Protein AF-M3V873-F1 (afdb_monomer_lite)

Secondary structure (DSSP, 8-state):
-HHHHHHHHHHHHHT-----HHHHHHHHHHHHHHHHHH---THHHHHHHTT-----HHHHHHHHHHHH-

Foldseek 3Di:
DVVVVVVVVVVVVVVPPDQDPVNVVVLVVLQVVLCVVLVDDPVQVVCVVVVRHDPDPSVVSSVVSSVVD

Sequence (69 aa):
MKYLFLVIVSLLLAVQGEVSKEELEKLKEIHDTCLTESGVDQSMPEKAFKGEFTDDPKFKEHLLCFHKK

Radius of gyration: 17.85 Å; chains: 1; bounding box: 35×46×25 Å

InterPro domains:
  IPR006170 Pheromone/general odorant binding protein [PF01395] (18-69)
  IPR036728 Pheromone/general odorant binding protein superfamily [G3DSA:1.10.238.20] (13-69)
  IPR036728 Pheromone/general odorant binding protein superfamily [SSF47565] (23-69)

Structure (mmCIF, N/CA/C/O backbone):
data_AF-M3V873-F1
#
_entry.id   AF-M3V873-F1
#
loop_
_atom_site.group_PDB
_atom_site.id
_atom_site.type_symbol
_atom_site.label_atom_id
_atom_site.label_alt_id
_atom_site.label_comp_id
_atom_site.label_asym_id
_atom_site.label_entity_id
_atom_site.label_seq_id
_atom_site.pdbx_PDB_ins_code
_atom_site.Cartn_x
_atom_site.Cartn_y
_atom_site.Cartn_z
_atom_site.occupancy
_atom_site.B_iso_or_equiv
_atom_site.auth_seq_id
_atom_site.auth_comp_id
_atom_site.auth_asym_id
_atom_site.auth_atom_id
_atom_site.pdbx_PDB_model_num
ATOM 1 N N . MET A 1 1 ? 20.958 33.801 -18.406 1.00 61.62 1 MET A N 1
ATOM 2 C CA . MET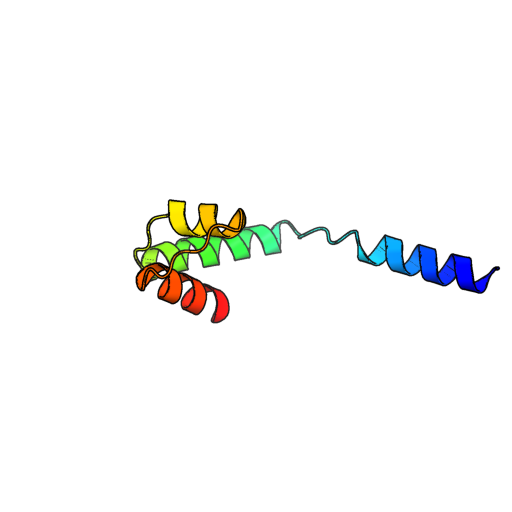 A 1 1 ? 21.483 33.044 -17.245 1.00 61.62 1 MET A CA 1
ATOM 3 C C . MET A 1 1 ? 20.658 33.198 -15.967 1.00 61.62 1 MET A C 1
ATOM 5 O O . MET A 1 1 ? 20.304 32.173 -15.407 1.00 61.62 1 MET A O 1
ATOM 9 N N . LYS A 1 2 ? 20.281 34.411 -15.519 1.00 68.19 2 LYS A N 1
ATOM 10 C CA . LYS A 1 2 ? 19.543 34.597 -14.245 1.00 68.19 2 LYS A CA 1
ATOM 11 C C . LYS A 1 2 ? 18.170 33.895 -14.182 1.00 68.19 2 LYS A C 1
ATOM 13 O O . LYS A 1 2 ? 17.880 33.227 -13.200 1.00 68.19 2 LYS A O 1
ATOM 18 N N . TYR A 1 3 ? 17.369 33.976 -15.246 1.00 79.19 3 TYR A N 1
ATOM 19 C CA . TYR A 1 3 ? 16.058 33.305 -15.307 1.00 79.19 3 TYR A CA 1
ATOM 20 C C . TYR A 1 3 ? 16.160 31.786 -15.488 1.00 79.19 3 TYR A C 1
ATOM 22 O O . TYR A 1 3 ? 15.336 31.045 -14.972 1.00 79.19 3 TYR A O 1
ATOM 30 N N . LEU A 1 4 ? 17.215 31.323 -16.163 1.00 80.94 4 LEU A N 1
ATOM 31 C CA . LEU A 1 4 ? 17.493 29.899 -16.369 1.00 80.94 4 LEU A CA 1
ATOM 32 C C . LEU A 1 4 ? 17.788 29.206 -15.029 1.00 80.94 4 LEU A C 1
ATOM 34 O O . LEU A 1 4 ? 17.267 28.133 -14.754 1.00 80.94 4 LEU A O 1
ATOM 38 N N . PHE A 1 5 ? 18.539 29.879 -14.156 1.00 82.75 5 PHE A N 1
ATOM 39 C CA . PHE A 1 5 ? 18.805 29.414 -12.796 1.00 82.75 5 PHE A CA 1
ATOM 40 C C . PHE A 1 5 ? 17.527 29.351 -11.939 1.00 82.75 5 PHE A C 1
ATOM 42 O O . PHE A 1 5 ? 17.322 28.391 -11.205 1.00 82.75 5 PHE A O 1
ATOM 49 N N . LEU A 1 6 ? 16.632 30.335 -12.081 1.00 82.94 6 LEU A N 1
ATOM 50 C CA . LEU A 1 6 ? 15.360 30.393 -11.349 1.00 82.94 6 LEU A CA 1
ATOM 51 C C . LEU A 1 6 ? 14.404 29.246 -11.731 1.00 82.94 6 LEU A C 1
ATOM 53 O O . LEU A 1 6 ? 13.750 28.665 -10.864 1.00 82.94 6 LEU A O 1
ATOM 57 N N . VAL A 1 7 ? 14.360 28.889 -13.018 1.00 85.62 7 VAL A N 1
ATOM 58 C CA . VAL A 1 7 ? 13.567 27.754 -13.523 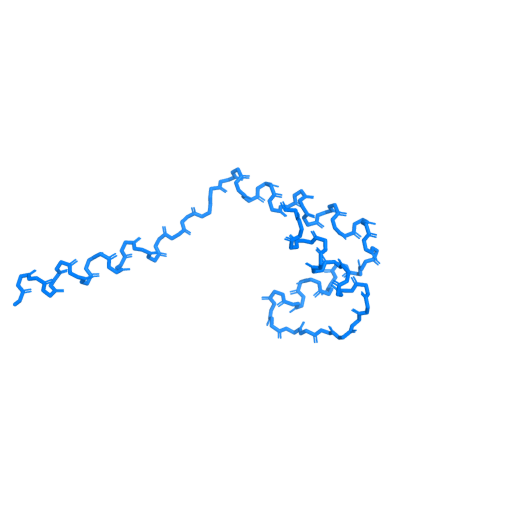1.00 85.62 7 VAL A CA 1
ATOM 59 C C . VAL A 1 7 ? 14.118 26.426 -13.002 1.00 85.62 7 VAL A C 1
ATOM 61 O O . VAL A 1 7 ? 13.348 25.588 -12.541 1.00 85.62 7 VAL A O 1
ATOM 64 N N . ILE A 1 8 ? 15.444 26.252 -13.003 1.00 84.56 8 ILE A N 1
ATOM 65 C CA . ILE A 1 8 ? 16.093 25.028 -12.508 1.00 84.56 8 ILE A CA 1
ATOM 66 C C . ILE A 1 8 ? 15.848 24.843 -11.004 1.00 84.56 8 ILE A C 1
ATOM 68 O O . ILE A 1 8 ? 15.486 23.752 -10.574 1.00 84.56 8 ILE A O 1
ATOM 72 N N . VAL A 1 9 ? 15.975 25.906 -10.204 1.00 83.81 9 VAL A N 1
ATOM 73 C CA . VAL A 1 9 ? 15.706 25.853 -8.755 1.00 83.81 9 VAL A CA 1
ATOM 74 C C . VAL A 1 9 ? 14.239 25.523 -8.464 1.00 83.81 9 VAL A C 1
ATOM 76 O O . VAL A 1 9 ? 13.962 24.710 -7.587 1.00 83.81 9 VAL A O 1
ATOM 79 N N . SER A 1 10 ? 13.302 26.090 -9.227 1.00 78.25 10 SER A N 1
ATOM 80 C CA . SER A 1 10 ? 11.870 25.795 -9.063 1.00 78.25 10 SER A CA 1
ATOM 81 C C . SER A 1 10 ? 11.542 24.332 -9.390 1.00 78.25 10 SER A C 1
ATOM 83 O O . SER A 1 10 ? 10.745 23.714 -8.690 1.00 78.25 10 SER A O 1
ATOM 85 N N . LEU A 1 11 ? 12.197 23.751 -10.404 1.00 78.69 11 LEU A N 1
ATOM 86 C CA . LEU A 1 11 ? 12.056 22.329 -10.734 1.00 78.69 11 LEU A CA 1
ATOM 87 C C . LEU A 1 11 ? 12.590 21.414 -9.622 1.00 78.69 11 LEU A C 1
ATOM 89 O O . LEU A 1 11 ? 11.970 20.403 -9.312 1.00 78.69 11 LEU A O 1
ATOM 93 N N . LEU A 1 12 ? 13.728 21.766 -9.017 1.00 77.06 12 LEU A N 1
ATOM 94 C CA . LEU A 1 12 ? 14.351 20.968 -7.954 1.00 77.06 12 LEU A CA 1
ATOM 95 C C . LEU A 1 12 ? 13.521 20.962 -6.661 1.00 77.06 12 LEU A C 1
ATOM 97 O O . LEU A 1 12 ? 13.480 19.951 -5.964 1.00 77.06 12 LEU A O 1
ATOM 101 N N . LEU A 1 13 ? 12.834 22.065 -6.349 1.00 72.31 13 LEU A N 1
ATOM 102 C CA . LEU A 1 13 ? 11.939 22.145 -5.189 1.00 72.31 13 LEU A CA 1
ATOM 103 C C . LEU A 1 13 ? 10.676 21.290 -5.365 1.00 72.31 13 LEU A C 1
ATOM 105 O O . LEU A 1 13 ? 10.215 20.698 -4.396 1.00 72.31 13 LEU A O 1
ATOM 109 N N . ALA A 1 14 ? 10.160 21.160 -6.590 1.00 70.00 14 ALA A N 1
ATOM 110 C CA . ALA A 1 14 ? 8.985 20.332 -6.878 1.00 70.00 14 ALA A CA 1
ATOM 111 C C . ALA A 1 14 ? 9.233 18.817 -6.717 1.00 70.00 14 ALA A C 1
ATOM 113 O O . ALA A 1 14 ? 8.282 18.051 -6.596 1.00 70.00 14 ALA A O 1
ATOM 114 N N . VAL A 1 15 ? 10.496 18.375 -6.708 1.00 69.81 15 VAL A N 1
ATOM 115 C CA . VAL A 1 15 ? 10.875 16.957 -6.549 1.00 69.81 15 VAL A CA 1
ATOM 116 C C . VAL A 1 15 ? 10.857 16.507 -5.081 1.00 69.81 15 VAL A C 1
ATOM 118 O O . VAL A 1 15 ? 10.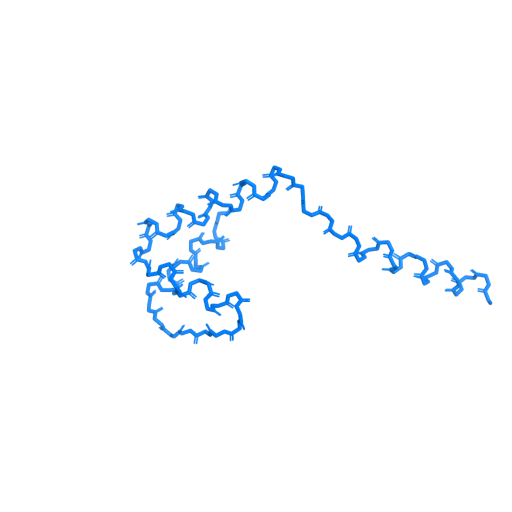787 15.311 -4.807 1.00 69.81 15 VAL A O 1
ATOM 121 N N . GLN A 1 16 ? 10.857 17.438 -4.123 1.00 61.31 16 GLN A N 1
ATOM 122 C CA . GLN A 1 16 ? 10.763 17.133 -2.690 1.00 61.31 16 GLN A CA 1
ATOM 123 C C . GLN A 1 16 ? 9.296 16.963 -2.271 1.00 61.31 16 GLN A C 1
ATOM 125 O O . GLN A 1 16 ? 8.762 17.725 -1.470 1.00 61.31 16 GLN A O 1
ATOM 130 N N . GLY A 1 17 ? 8.622 15.976 -2.858 1.00 61.94 17 GLY A N 1
ATOM 131 C CA . GLY A 1 17 ? 7.326 15.518 -2.373 1.00 61.94 17 GLY A CA 1
ATOM 132 C C . GLY A 1 17 ? 7.520 14.714 -1.092 1.00 61.94 17 GLY A C 1
ATOM 133 O O . GLY A 1 17 ? 7.670 13.496 -1.144 1.00 61.94 17 GLY A O 1
ATOM 134 N N . GLU A 1 18 ? 7.563 15.382 0.057 1.00 66.50 18 GLU A N 1
ATOM 135 C CA . GLU A 1 18 ? 7.487 14.704 1.350 1.00 66.50 18 GLU A CA 1
ATOM 136 C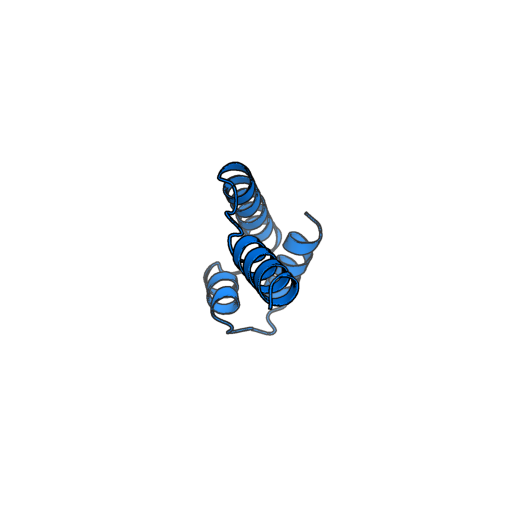 C . GLU A 1 18 ? 6.026 14.321 1.600 1.00 66.50 18 GLU A C 1
ATOM 138 O O . GLU A 1 18 ? 5.190 15.182 1.863 1.00 66.50 18 GLU A O 1
ATOM 143 N N . VAL A 1 19 ? 5.704 13.028 1.494 1.00 72.69 19 VAL A N 1
ATOM 144 C CA . VAL A 1 19 ? 4.397 12.522 1.938 1.00 72.69 19 VAL A CA 1
ATOM 145 C C . VAL A 1 19 ? 4.321 12.731 3.446 1.00 72.69 19 VAL A C 1
ATOM 147 O O . VAL A 1 19 ? 5.165 12.223 4.193 1.00 72.69 19 VAL A O 1
ATOM 150 N N . SER A 1 20 ? 3.333 13.498 3.902 1.00 82.19 20 SER A N 1
ATOM 151 C CA . SER A 1 20 ? 3.163 13.750 5.331 1.00 82.19 20 SER A CA 1
ATOM 152 C C . SER A 1 20 ? 2.817 12.451 6.0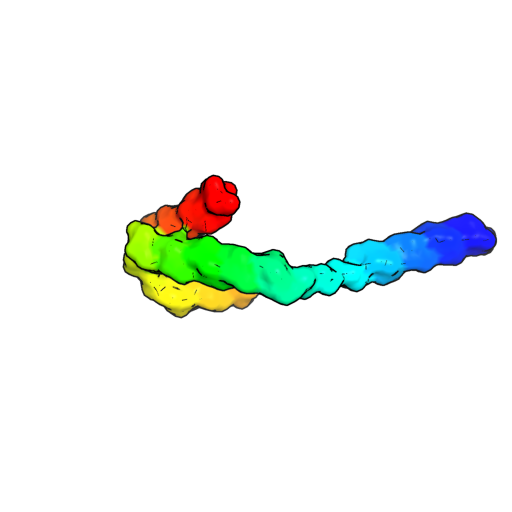68 1.00 82.19 20 SER A C 1
ATOM 154 O O . SER A 1 20 ? 2.264 11.507 5.501 1.00 82.19 20 SER A O 1
ATOM 156 N N . LYS A 1 21 ? 3.130 12.381 7.368 1.00 84.94 21 LYS A N 1
ATOM 157 C CA . LYS A 1 21 ? 2.793 11.199 8.183 1.00 84.94 21 LYS A CA 1
ATOM 158 C C . LYS A 1 21 ? 1.288 10.912 8.181 1.00 84.94 21 LYS A C 1
ATOM 160 O O . LYS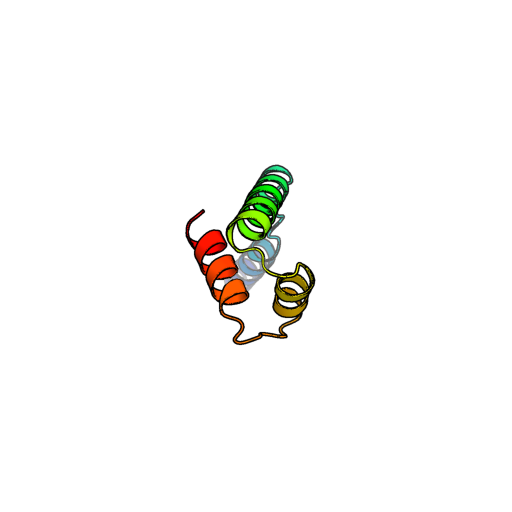 A 1 21 ? 0.902 9.753 8.113 1.00 84.94 21 LYS A O 1
ATOM 165 N N . GLU A 1 22 ? 0.473 11.965 8.198 1.00 86.38 22 GLU A N 1
ATOM 166 C CA . GLU A 1 22 ? -0.988 11.870 8.146 1.00 86.38 22 GLU A CA 1
ATOM 167 C C . GLU A 1 22 ? -1.475 11.272 6.818 1.00 86.38 22 GLU A C 1
ATOM 169 O O . GLU A 1 22 ? -2.339 10.398 6.807 1.00 86.38 22 GLU A O 1
ATOM 174 N N . GLU A 1 23 ? -0.904 11.698 5.690 1.00 85.31 23 GLU A N 1
ATOM 175 C CA . GLU A 1 23 ? -1.240 11.130 4.380 1.00 85.31 23 GLU A CA 1
ATOM 176 C C . GLU A 1 23 ? -0.843 9.659 4.288 1.00 85.31 23 GLU A C 1
ATOM 178 O O . GLU A 1 23 ? -1.610 8.851 3.771 1.00 85.31 23 GLU A O 1
ATOM 183 N N . LEU A 1 24 ? 0.318 9.292 4.837 1.00 87.69 24 LEU A N 1
ATOM 184 C CA . LEU A 1 24 ? 0.772 7.905 4.873 1.00 87.69 24 LEU A CA 1
ATOM 185 C C . LEU A 1 24 ? -0.147 7.017 5.729 1.00 87.69 24 LEU A C 1
ATOM 187 O O . LEU A 1 24 ? -0.412 5.873 5.359 1.00 87.69 24 LEU A O 1
ATOM 191 N N . GLU A 1 25 ? -0.628 7.520 6.866 1.00 90.81 25 GLU A N 1
ATOM 192 C CA . GLU A 1 25 ? -1.580 6.806 7.725 1.00 90.81 25 GLU A CA 1
ATOM 193 C C . GLU A 1 25 ? -2.924 6.598 7.025 1.00 90.81 25 GLU A C 1
ATOM 195 O O . GLU A 1 25 ? -3.413 5.469 6.987 1.00 90.81 25 GLU A O 1
ATOM 200 N N . LYS A 1 26 ? -3.467 7.634 6.374 1.00 90.06 26 LYS A N 1
ATOM 201 C CA . LYS A 1 26 ? -4.694 7.512 5.569 1.00 90.06 26 LYS A CA 1
ATOM 202 C C . LYS A 1 26 ? -4.532 6.508 4.432 1.00 90.06 26 LYS A C 1
ATOM 204 O O . LYS A 1 26 ? -5.422 5.696 4.196 1.00 90.06 26 LYS A O 1
ATOM 209 N N . LEU A 1 27 ? -3.388 6.519 3.747 1.00 89.38 27 LEU A N 1
ATOM 210 C CA . LEU A 1 27 ? -3.121 5.587 2.651 1.00 89.38 27 LEU A CA 1
ATOM 211 C C . LEU A 1 27 ? -3.100 4.128 3.129 1.00 89.38 27 LEU A C 1
ATOM 213 O O . LEU A 1 27 ? -3.605 3.248 2.433 1.00 89.38 27 LEU A O 1
ATOM 217 N N . LYS A 1 28 ? -2.547 3.876 4.323 1.00 90.69 28 LYS A N 1
ATOM 218 C CA . LYS A 1 28 ? -2.571 2.550 4.959 1.00 90.69 28 LYS A CA 1
ATOM 219 C C . LYS A 1 28 ? -3.986 2.128 5.334 1.00 90.69 28 LYS A C 1
ATOM 221 O O . LYS A 1 28 ? -4.373 1.011 5.022 1.00 90.69 28 LYS A O 1
ATOM 226 N N . GLU A 1 29 ? -4.770 3.022 5.931 1.00 94.44 29 GLU A N 1
ATOM 227 C CA . GLU A 1 29 ? -6.160 2.731 6.297 1.00 94.44 29 GLU A CA 1
ATOM 228 C C . GLU A 1 29 ? -7.011 2.372 5.068 1.00 94.44 29 GLU A C 1
ATOM 230 O O . GLU A 1 29 ? -7.754 1.385 5.080 1.00 94.44 29 GLU A O 1
ATOM 235 N N . ILE A 1 30 ? -6.865 3.132 3.977 1.00 93.75 30 ILE A N 1
ATOM 236 C CA . ILE A 1 30 ? -7.536 2.850 2.702 1.00 93.75 30 ILE A CA 1
ATOM 237 C C . ILE A 1 30 ? -7.084 1.492 2.156 1.00 93.75 30 ILE A C 1
ATOM 239 O O . ILE A 1 30 ? -7.921 0.687 1.747 1.00 93.75 30 ILE A O 1
ATOM 243 N N . HIS A 1 31 ? -5.778 1.213 2.177 1.00 91.88 31 HIS A N 1
ATOM 244 C CA . HIS A 1 31 ? -5.229 -0.058 1.715 1.00 91.88 31 HIS A CA 1
ATOM 245 C C . HIS A 1 31 ? -5.791 -1.255 2.498 1.00 91.88 31 HIS A C 1
ATOM 247 O O . HIS A 1 31 ? -6.314 -2.181 1.878 1.00 91.88 31 HIS A O 1
ATOM 253 N N . ASP A 1 32 ? -5.760 -1.211 3.831 1.00 93.62 32 ASP A N 1
ATOM 254 C CA . ASP A 1 32 ? -6.254 -2.283 4.707 1.00 93.62 32 ASP A CA 1
ATOM 255 C C . ASP A 1 32 ? -7.765 -2.503 4.541 1.00 93.62 32 ASP A C 1
ATOM 257 O O . ASP A 1 32 ? -8.254 -3.639 4.476 1.00 93.62 32 ASP A O 1
ATOM 261 N N . THR A 1 33 ? -8.514 -1.409 4.390 1.00 94.38 33 THR A N 1
ATOM 262 C CA . THR A 1 33 ? -9.950 -1.459 4.100 1.00 94.38 33 THR A CA 1
ATOM 263 C C . THR A 1 33 ? -10.204 -2.150 2.763 1.00 94.38 33 THR A C 1
ATOM 265 O O . THR A 1 33 ? -11.000 -3.084 2.686 1.00 94.38 33 THR A O 1
ATOM 268 N N . CYS A 1 34 ? -9.489 -1.757 1.709 1.00 94.31 34 CYS A N 1
ATOM 269 C CA . CYS A 1 34 ? -9.660 -2.336 0.382 1.00 94.31 34 CYS A CA 1
ATOM 270 C C . CYS A 1 34 ? -9.146 -3.776 0.276 1.00 94.31 34 CYS A C 1
ATOM 272 O O . CYS A 1 34 ? -9.670 -4.545 -0.532 1.00 94.31 34 CYS A O 1
ATOM 274 N N . LEU A 1 35 ? -8.150 -4.180 1.069 1.00 94.12 35 LEU A N 1
ATOM 275 C CA . LEU A 1 35 ? -7.761 -5.587 1.216 1.00 94.12 35 LEU A CA 1
ATOM 276 C C . LEU A 1 35 ? -8.914 -6.407 1.804 1.00 94.12 35 LEU A C 1
ATOM 278 O O . LEU A 1 35 ? -9.251 -7.462 1.272 1.00 94.12 35 LEU A O 1
ATOM 282 N N . THR A 1 36 ? -9.554 -5.888 2.852 1.00 93.56 36 THR A N 1
ATOM 283 C CA . THR A 1 36 ? -10.688 -6.547 3.514 1.00 93.56 36 THR A CA 1
ATOM 284 C C . THR A 1 36 ? -11.913 -6.635 2.599 1.00 93.56 36 THR A C 1
ATOM 286 O O . THR A 1 36 ? -12.543 -7.688 2.530 1.00 93.56 36 THR A O 1
ATOM 289 N N . GLU A 1 37 ? -12.238 -5.560 1.871 1.00 93.12 37 GLU A N 1
ATOM 290 C CA . GLU A 1 37 ? -13.397 -5.503 0.966 1.00 93.12 37 GLU A CA 1
ATOM 291 C C . GLU A 1 37 ? -13.229 -6.411 -0.267 1.00 93.12 37 GLU A C 1
ATOM 293 O O . GLU A 1 37 ? -14.161 -7.125 -0.632 1.00 93.12 37 GLU A O 1
ATOM 298 N N . SER A 1 38 ? -12.052 -6.410 -0.905 1.00 92.50 38 SER A N 1
ATOM 299 C CA . SER A 1 38 ? -11.797 -7.208 -2.122 1.00 92.50 38 SER A CA 1
ATOM 300 C C . SER A 1 38 ? -11.415 -8.666 -1.840 1.00 92.50 38 SER A C 1
ATOM 302 O O . SER A 1 38 ? -11.531 -9.530 -2.712 1.00 92.50 38 SER A O 1
ATOM 304 N N . GLY A 1 39 ? -10.896 -8.959 -0.643 1.00 92.00 39 GLY A N 1
ATOM 305 C CA . GLY A 1 39 ? -10.337 -10.270 -0.310 1.00 92.00 39 GLY A CA 1
ATOM 306 C C . GLY A 1 39 ? -9.188 -10.689 -1.236 1.00 92.00 39 GLY A C 1
ATOM 307 O O . GLY A 1 39 ? -9.001 -11.892 -1.469 1.00 92.00 39 GLY A O 1
ATOM 308 N N . VAL A 1 40 ? -8.479 -9.716 -1.823 1.00 93.06 40 VAL A N 1
ATOM 309 C CA . VAL A 1 40 ? -7.273 -9.950 -2.624 1.00 93.06 40 VAL A CA 1
ATOM 310 C C . VAL A 1 40 ? -6.124 -10.386 -1.717 1.00 93.06 40 VAL A C 1
ATOM 312 O O . VAL A 1 40 ? -6.011 -9.956 -0.571 1.00 93.06 40 VAL A O 1
ATOM 315 N N . ASP A 1 41 ? -5.248 -11.240 -2.237 1.00 91.62 41 ASP A N 1
ATOM 316 C CA . ASP A 1 41 ? -4.016 -11.591 -1.543 1.00 91.62 41 ASP A CA 1
ATOM 317 C C . ASP A 1 41 ? -3.090 -10.368 -1.434 1.00 91.62 41 ASP A C 1
ATOM 319 O O . ASP A 1 41 ? -2.830 -9.689 -2.431 1.00 91.62 41 ASP A O 1
ATOM 323 N N . GLN A 1 42 ? -2.567 -10.104 -0.233 1.00 88.56 42 GLN A N 1
ATOM 324 C CA . GLN A 1 42 ? -1.706 -8.950 0.050 1.00 88.56 42 GLN A CA 1
ATOM 325 C C . GLN A 1 42 ? -0.446 -8.912 -0.833 1.00 88.56 42 GLN A C 1
ATOM 327 O O . GLN A 1 42 ? 0.067 -7.833 -1.137 1.00 88.56 42 GLN A O 1
ATOM 332 N N . SER A 1 43 ? 0.032 -10.061 -1.326 1.00 90.19 43 SER A N 1
ATOM 333 C CA . SER A 1 43 ? 1.189 -10.084 -2.222 1.00 90.19 43 SER A CA 1
ATOM 334 C C . SER A 1 43 ? 0.892 -9.493 -3.603 1.00 90.19 43 SER A C 1
ATOM 336 O O . SER A 1 43 ? 1.834 -9.112 -4.297 1.00 90.19 43 SER A O 1
ATOM 338 N N . MET A 1 44 ? -0.376 -9.387 -4.030 1.00 88.88 44 MET A N 1
ATOM 339 C CA . MET A 1 44 ? -0.718 -8.800 -5.333 1.00 88.88 44 MET A CA 1
ATOM 340 C C . MET A 1 44 ? -0.518 -7.276 -5.358 1.00 88.88 44 MET A C 1
ATOM 342 O O . MET A 1 44 ? 0.211 -6.817 -6.239 1.00 88.88 44 MET A O 1
ATOM 346 N N . PRO A 1 45 ? -1.055 -6.476 -4.411 1.00 88.31 45 PRO A N 1
ATOM 347 C CA . PRO A 1 45 ? -0.711 -5.058 -4.313 1.00 88.31 45 PRO A CA 1
ATOM 348 C C . PRO A 1 45 ? 0.793 -4.804 -4.175 1.00 88.31 45 PRO A C 1
ATOM 350 O O . PRO A 1 45 ? 1.323 -3.920 -4.842 1.00 88.31 45 PRO A O 1
ATOM 353 N N . GLU A 1 46 ? 1.510 -5.603 -3.378 1.00 89.44 46 GLU A N 1
ATOM 354 C CA . GLU A 1 46 ? 2.966 -5.460 -3.219 1.00 89.44 46 GLU A CA 1
ATOM 355 C C . GLU A 1 46 ? 3.739 -5.709 -4.522 1.00 89.44 46 GLU A C 1
ATOM 357 O O . GLU A 1 46 ? 4.710 -5.010 -4.818 1.00 89.44 46 GLU A O 1
ATOM 362 N N . LYS A 1 47 ? 3.314 -6.695 -5.318 1.00 89.75 47 LYS A N 1
ATOM 363 C CA . LYS A 1 47 ? 3.858 -6.954 -6.659 1.00 89.75 47 LYS A CA 1
ATOM 364 C C . LYS A 1 47 ? 3.524 -5.821 -7.623 1.00 89.75 47 LYS A C 1
ATOM 366 O O . LYS A 1 47 ? 4.408 -5.360 -8.342 1.00 89.75 47 LYS A O 1
ATOM 371 N N . ALA A 1 48 ? 2.306 -5.290 -7.565 1.00 88.31 48 ALA A N 1
ATOM 372 C CA . ALA A 1 48 ? 1.907 -4.153 -8.384 1.00 88.31 48 ALA A CA 1
ATOM 373 C C . ALA A 1 48 ? 2.724 -2.891 -8.067 1.00 88.31 48 ALA A C 1
ATOM 375 O O . ALA A 1 48 ? 3.146 -2.193 -8.988 1.00 88.31 48 ALA A O 1
ATOM 376 N N . PHE A 1 49 ? 3.057 -2.647 -6.794 1.00 85.31 49 PHE A N 1
ATOM 377 C CA . PHE A 1 49 ? 4.001 -1.593 -6.395 1.00 85.31 49 PHE A CA 1
ATOM 378 C C . PHE A 1 49 ? 5.405 -1.777 -6.992 1.00 85.31 49 PHE A C 1
ATOM 380 O O . PHE A 1 49 ? 6.124 -0.797 -7.179 1.00 85.31 49 PHE A O 1
ATOM 387 N N . LYS A 1 50 ? 5.798 -3.013 -7.321 1.00 88.75 50 LYS A N 1
ATOM 388 C CA . LYS A 1 50 ? 7.059 -3.344 -8.007 1.00 88.75 50 LYS A CA 1
ATOM 389 C C . LYS A 1 50 ? 6.937 -3.343 -9.537 1.00 88.75 50 LYS A C 1
ATOM 391 O O . LYS A 1 50 ? 7.924 -3.601 -10.219 1.00 88.75 50 LYS A O 1
ATOM 396 N N . GLY A 1 51 ? 5.757 -3.033 -10.078 1.00 88.19 51 GLY A N 1
ATOM 397 C CA . GLY A 1 51 ? 5.472 -3.030 -11.515 1.00 88.19 51 GLY A CA 1
ATOM 398 C C . GLY A 1 51 ? 4.997 -4.375 -12.074 1.00 88.19 51 GLY A C 1
ATOM 399 O O . GLY A 1 51 ? 4.814 -4.497 -13.284 1.00 88.19 51 GLY A O 1
ATOM 400 N N . GLU A 1 52 ? 4.775 -5.378 -11.223 1.00 90.19 52 GLU A N 1
ATOM 401 C CA . GLU A 1 52 ? 4.231 -6.681 -11.607 1.00 90.19 52 GLU A CA 1
ATOM 402 C C . GLU A 1 52 ? 2.706 -6.684 -11.444 1.00 90.19 52 GLU A C 1
ATOM 404 O O . GLU A 1 52 ? 2.177 -6.832 -10.341 1.00 90.19 52 GLU A O 1
ATOM 409 N N . PHE A 1 53 ? 1.987 -6.524 -12.555 1.00 86.75 53 PHE A N 1
ATOM 410 C CA . PHE A 1 53 ? 0.525 -6.512 -12.568 1.00 86.75 53 PHE A CA 1
ATOM 411 C C . PHE A 1 53 ? -0.047 -7.883 -12.925 1.00 86.75 53 PHE A C 1
ATOM 413 O O . PHE A 1 53 ? 0.512 -8.629 -13.728 1.00 86.75 53 PHE A O 1
ATOM 420 N N . THR A 1 54 ? -1.201 -8.190 -12.342 1.00 86.94 54 THR A N 1
ATOM 421 C CA . THR A 1 54 ? -1.987 -9.391 -12.629 1.00 86.94 54 THR A CA 1
ATOM 422 C C . THR A 1 54 ? -3.379 -8.995 -13.108 1.00 86.94 54 THR A C 1
ATOM 424 O O . THR A 1 54 ? -3.886 -7.928 -12.763 1.00 86.94 54 THR A O 1
ATOM 427 N N . ASP A 1 55 ? -4.014 -9.868 -13.886 1.00 88.06 55 ASP A N 1
ATOM 428 C CA . ASP A 1 55 ? -5.383 -9.683 -14.377 1.00 88.06 55 ASP A CA 1
ATOM 429 C C . ASP A 1 55 ? -6.462 -10.213 -13.421 1.00 88.06 55 ASP A C 1
ATOM 431 O O . ASP A 1 55 ? -7.641 -10.266 -13.786 1.00 88.06 55 ASP A O 1
ATOM 435 N N . ASP A 1 56 ? -6.064 -10.580 -12.200 1.00 90.44 56 ASP A N 1
ATOM 436 C CA . ASP A 1 56 ? -6.949 -11.130 -11.181 1.00 90.44 56 ASP A CA 1
ATOM 437 C C . ASP A 1 56 ? -8.148 -10.195 -10.894 1.00 90.44 56 ASP A C 1
ATOM 439 O O . ASP A 1 56 ? -7.971 -8.989 -10.676 1.00 90.44 56 ASP A O 1
ATOM 443 N N . PRO A 1 57 ? -9.387 -10.721 -10.897 1.00 92.19 57 PRO A N 1
ATOM 444 C CA . PRO A 1 57 ? -10.583 -9.909 -10.702 1.00 92.19 57 PRO A CA 1
ATOM 445 C C . PRO A 1 57 ? -10.638 -9.253 -9.316 1.00 92.19 57 PRO A C 1
ATOM 447 O O . PRO A 1 57 ? -11.064 -8.104 -9.221 1.00 92.19 57 PRO A O 1
ATOM 450 N N . LYS A 1 58 ? -10.141 -9.912 -8.262 1.00 92.00 58 LYS A N 1
ATOM 451 C CA . LYS A 1 58 ? -10.089 -9.333 -6.911 1.00 92.00 58 LYS A CA 1
ATOM 452 C C . LYS A 1 58 ? -9.053 -8.227 -6.827 1.00 92.00 58 LYS A C 1
ATOM 454 O O . LYS A 1 58 ? -9.265 -7.223 -6.156 1.00 92.00 58 LYS A O 1
ATOM 459 N N . PHE A 1 59 ? -7.942 -8.372 -7.547 1.00 92.56 59 PHE A N 1
ATOM 460 C CA . PHE A 1 59 ? -6.959 -7.299 -7.649 1.00 92.56 59 PHE A CA 1
ATOM 461 C C . PHE A 1 59 ? -7.530 -6.064 -8.360 1.00 92.56 59 PHE A C 1
ATOM 463 O O . PHE A 1 59 ? -7.317 -4.939 -7.911 1.00 92.56 59 PHE A O 1
ATOM 470 N N . LYS A 1 60 ? -8.342 -6.248 -9.407 1.00 91.88 60 LYS A N 1
ATOM 471 C CA . LYS A 1 60 ? -9.076 -5.139 -10.045 1.00 91.88 60 LYS A CA 1
ATOM 472 C C . LYS A 1 60 ? -10.084 -4.496 -9.092 1.00 91.88 60 LYS A C 1
ATOM 474 O O . LYS A 1 60 ? -10.171 -3.272 -9.053 1.00 91.88 60 LYS A O 1
ATOM 479 N N . GLU A 1 61 ? -10.804 -5.285 -8.299 1.00 93.31 61 GLU A N 1
ATOM 480 C CA . GLU A 1 61 ? -11.698 -4.767 -7.255 1.00 93.31 61 GLU A CA 1
ATOM 481 C C . GLU A 1 61 ? -10.941 -3.972 -6.185 1.00 93.31 61 GLU A C 1
ATOM 483 O O . GLU A 1 61 ? -11.391 -2.892 -5.807 1.00 93.31 61 GLU A O 1
ATOM 488 N N . HIS A 1 62 ? -9.762 -4.438 -5.762 1.00 93.38 62 HIS A N 1
ATOM 489 C CA . HIS A 1 62 ? -8.888 -3.705 -4.846 1.00 93.38 62 HIS A CA 1
ATOM 490 C C . HIS A 1 62 ? -8.483 -2.342 -5.420 1.00 93.38 62 HIS A C 1
ATOM 492 O O . HIS A 1 62 ? -8.623 -1.325 -4.744 1.00 93.38 62 HIS A O 1
ATOM 498 N N . LEU A 1 63 ? -8.044 -2.299 -6.682 1.00 91.00 63 LEU A N 1
ATOM 499 C CA . LEU A 1 63 ? -7.685 -1.050 -7.362 1.00 91.00 63 LEU A CA 1
ATOM 500 C C . LEU A 1 63 ? -8.883 -0.102 -7.503 1.00 91.00 63 LEU A C 1
ATOM 502 O O . LEU A 1 63 ? -8.743 1.105 -7.314 1.00 91.00 63 LEU A O 1
ATOM 506 N N . LEU A 1 64 ? -10.070 -0.636 -7.804 1.00 93.50 64 LEU A N 1
ATOM 507 C CA . LEU A 1 64 ? -11.299 0.153 -7.874 1.00 93.50 64 LEU A CA 1
ATOM 508 C C . LEU A 1 64 ? -11.719 0.692 -6.503 1.00 93.50 64 LEU A C 1
ATOM 510 O O . LEU A 1 64 ? -12.181 1.828 -6.428 1.00 93.50 64 LEU A O 1
ATOM 514 N N . CYS A 1 65 ? -11.571 -0.095 -5.436 1.00 94.06 65 CYS A N 1
ATOM 515 C CA . CYS A 1 65 ? -11.804 0.360 -4.068 1.00 94.06 65 CYS A CA 1
ATOM 516 C C . CYS A 1 65 ? -10.841 1.493 -3.710 1.00 94.06 65 CYS A C 1
ATOM 518 O O . CYS A 1 65 ? -11.284 2.562 -3.295 1.00 94.06 65 CYS A O 1
ATOM 520 N N . PHE A 1 66 ? -9.547 1.290 -3.963 1.00 92.69 66 PHE A N 1
ATOM 521 C CA . PHE A 1 66 ? -8.505 2.264 -3.659 1.00 92.69 66 PHE A CA 1
ATOM 522 C C . PHE A 1 66 ? -8.705 3.576 -4.427 1.00 92.69 66 PHE A C 1
ATOM 524 O O . PHE A 1 66 ? -8.480 4.643 -3.880 1.00 92.69 66 PHE A O 1
ATOM 531 N N . HIS A 1 67 ? -9.174 3.519 -5.677 1.00 90.69 67 HIS A N 1
ATOM 532 C CA . HIS A 1 67 ? -9.458 4.715 -6.477 1.00 90.69 67 HIS A CA 1
ATOM 533 C C . HIS A 1 67 ? -10.702 5.496 -6.018 1.00 90.69 67 HIS A C 1
ATOM 535 O O . HIS A 1 67 ? -10.815 6.689 -6.289 1.00 90.69 67 HIS A O 1
ATOM 541 N N . LYS A 1 68 ? -11.673 4.829 -5.385 1.00 91.56 68 LYS A N 1
ATOM 542 C CA . LYS A 1 68 ? -12.923 5.461 -4.931 1.00 91.56 68 LYS A CA 1
ATOM 543 C C . LYS A 1 68 ? -12.802 6.154 -3.574 1.00 91.56 68 LYS A C 1
ATOM 545 O O . LYS A 1 68 ? -13.693 6.939 -3.246 1.00 91.56 68 LYS A O 1
ATOM 550 N N . LYS A 1 69 ? -11.799 5.791 -2.779 1.00 85.69 69 LYS A N 1
ATOM 551 C CA . LYS A 1 69 ? -11.560 6.301 -1.424 1.00 85.69 69 LYS A CA 1
ATOM 552 C C . LYS A 1 69 ? -10.578 7.466 -1.487 1.00 85.69 69 LYS A C 1
ATOM 554 O O . LYS A 1 69 ? -10.823 8.442 -0.748 1.00 85.69 69 LYS A O 1
#

Organism: Ips typographus (NCBI:txid55986)

pLDDT: mean 86.1, std 8.57, range [61.31, 94.44]